Protein AF-A0A3N9TN18-F1 (afdb_monomer_lite)

Secondary structure (DSSP, 8-state):
-----HHHHHT-HHHHHHHHHHHHHHHHHHHHHTT----HHHHHHHHHHHHHHHHHHHHHTSSSS-TT-TT-SPPTTGGG-SSPPP---

Structure (mmCIF, N/CA/C/O backbone):
data_AF-A0A3N9TN18-F1
#
_entry.id   AF-A0A3N9TN18-F1
#
loop_
_atom_site.group_PDB
_atom_site.id
_atom_site.type_symbol
_atom_site.label_atom_id
_atom_site.label_alt_id
_atom_site.label_comp_id
_atom_site.label_asym_id
_atom_site.label_entity_id
_atom_site.label_seq_id
_atom_site.pdbx_PDB_ins_code
_atom_site.Cartn_x
_atom_site.Cartn_y
_atom_site.Cartn_z
_atom_site.occupancy
_atom_site.B_iso_or_equiv
_atom_site.auth_seq_id
_atom_site.auth_comp_id
_atom_site.auth_asym_id
_atom_site.auth_atom_id
_atom_site.pdbx_PDB_model_num
ATOM 1 N N . MET A 1 1 ? -12.816 -34.861 -1.330 1.00 49.22 1 MET A N 1
ATOM 2 C CA . MET A 1 1 ? -12.269 -33.509 -1.592 1.00 49.22 1 MET A CA 1
ATOM 3 C C . MET A 1 1 ? -13.133 -32.478 -0.875 1.00 49.22 1 MET A C 1
ATOM 5 O O . MET A 1 1 ? -14.341 -32.494 -1.075 1.00 49.22 1 MET A O 1
ATOM 9 N N . LYS A 1 2 ? -12.565 -31.636 0.002 1.00 57.44 2 LYS A N 1
ATOM 10 C CA . LYS A 1 2 ? -13.334 -30.577 0.684 1.00 57.44 2 LYS A CA 1
ATOM 11 C C . LYS A 1 2 ? -13.712 -29.492 -0.331 1.00 57.44 2 LYS A C 1
ATOM 13 O O . LYS A 1 2 ? -12.840 -28.941 -0.997 1.00 57.44 2 LYS A O 1
ATOM 18 N N . LYS A 1 3 ? -15.008 -29.197 -0.452 1.00 76.00 3 LYS A N 1
ATOM 19 C CA . LYS A 1 3 ? -15.535 -28.146 -1.332 1.00 76.00 3 LYS A CA 1
ATOM 20 C C . LYS A 1 3 ? -15.159 -26.783 -0.743 1.00 76.00 3 LYS A C 1
ATOM 22 O O . LYS A 1 3 ? -15.595 -26.446 0.354 1.00 76.00 3 LYS A O 1
ATOM 27 N N . ILE A 1 4 ? -14.321 -26.019 -1.442 1.00 81.44 4 ILE A N 1
ATOM 28 C CA . ILE A 1 4 ? -13.951 -24.662 -1.021 1.00 81.44 4 ILE A CA 1
ATOM 29 C C . ILE A 1 4 ? -15.153 -23.744 -1.242 1.00 81.44 4 ILE A C 1
ATOM 31 O O . ILE A 1 4 ? -15.696 -23.669 -2.345 1.00 81.44 4 ILE A O 1
ATOM 35 N N . ASN A 1 5 ? -15.566 -23.033 -0.194 1.00 85.38 5 ASN A N 1
ATOM 36 C CA . ASN A 1 5 ? -16.643 -22.058 -0.283 1.00 85.38 5 ASN A CA 1
ATOM 37 C C . ASN A 1 5 ? -16.099 -20.713 -0.788 1.00 85.38 5 ASN A C 1
ATOM 39 O O . ASN A 1 5 ? -15.733 -19.829 -0.013 1.00 85.38 5 ASN A O 1
ATOM 43 N N . TRP A 1 6 ? -16.025 -20.586 -2.111 1.00 86.38 6 TRP A N 1
ATOM 44 C CA . TRP A 1 6 ? -15.526 -19.390 -2.791 1.00 86.38 6 TRP A CA 1
ATOM 45 C C . TRP A 1 6 ? -16.330 -18.130 -2.478 1.00 86.38 6 TRP A C 1
ATOM 47 O O . TRP A 1 6 ? -15.741 -17.058 -2.381 1.00 86.38 6 TRP A O 1
ATOM 57 N N . LYS A 1 7 ? -17.642 -18.264 -2.231 1.00 79.56 7 LYS A N 1
ATOM 58 C CA . LYS A 1 7 ? -18.487 -17.142 -1.813 1.00 79.56 7 LYS A CA 1
ATOM 59 C C . LYS A 1 7 ? -17.928 -16.543 -0.523 1.00 79.56 7 LYS A C 1
ATOM 61 O O . LYS A 1 7 ? -17.517 -15.395 -0.516 1.00 79.56 7 LYS A O 1
ATOM 66 N N . VAL A 1 8 ? -17.784 -17.339 0.534 1.00 85.81 8 VAL A N 1
ATOM 67 C CA . VAL A 1 8 ? -17.291 -16.842 1.834 1.00 85.81 8 VAL A CA 1
ATOM 68 C C . VAL A 1 8 ? -15.882 -16.245 1.742 1.00 85.81 8 VAL A C 1
ATOM 70 O O . VAL A 1 8 ? -15.598 -15.263 2.419 1.00 85.81 8 VAL A O 1
ATOM 73 N N . ARG A 1 9 ? -15.004 -16.787 0.888 1.00 83.19 9 ARG A N 1
ATOM 74 C CA . ARG A 1 9 ? -13.646 -16.242 0.728 1.00 83.19 9 ARG A CA 1
ATOM 75 C C . ARG A 1 9 ? -13.622 -14.864 0.083 1.00 83.19 9 ARG A C 1
ATOM 77 O O . ARG A 1 9 ? -12.927 -13.999 0.587 1.00 83.19 9 ARG A O 1
ATOM 84 N N . ILE A 1 10 ? -14.399 -14.649 -0.972 1.00 86.31 10 ILE A N 1
ATOM 85 C CA . ILE A 1 10 ? -14.456 -13.352 -1.662 1.00 86.31 10 ILE A CA 1
ATOM 86 C C . ILE A 1 10 ? -15.047 -12.262 -0.755 1.00 86.31 10 ILE A C 1
ATOM 88 O O . ILE A 1 10 ? -14.657 -11.105 -0.853 1.00 86.31 10 ILE A O 1
ATOM 92 N N . TRP A 1 11 ? -15.947 -12.621 0.161 1.00 84.44 11 TRP A N 1
ATOM 93 C CA . TRP A 1 11 ? -16.511 -11.680 1.135 1.00 84.44 11 TRP A CA 1
ATOM 94 C C . TRP A 1 11 ? -15.617 -11.451 2.369 1.00 84.44 11 TRP A C 1
ATOM 96 O O . TRP A 1 11 ? -15.940 -10.606 3.198 1.00 84.44 11 TRP A O 1
ATOM 106 N N . ASN A 1 12 ? -14.499 -12.172 2.512 1.00 86.50 12 ASN A N 1
ATOM 107 C CA . ASN A 1 12 ? -13.588 -12.019 3.645 1.00 86.50 12 ASN A CA 1
ATOM 108 C C . ASN A 1 12 ? -12.504 -10.957 3.346 1.00 86.50 12 ASN A C 1
ATOM 110 O O . ASN A 1 12 ? -11.731 -11.139 2.404 1.00 86.50 12 ASN A O 1
ATOM 114 N N . PRO A 1 13 ? -12.358 -9.897 4.163 1.00 80.69 13 PRO A N 1
ATOM 115 C CA . PRO A 1 13 ? -11.301 -8.894 3.992 1.00 80.69 13 PRO A CA 1
ATOM 116 C C . PRO A 1 13 ? -9.878 -9.476 3.975 1.00 80.69 13 PRO A C 1
ATOM 118 O O . PRO A 1 13 ? -9.042 -9.056 3.177 1.00 80.69 13 PRO A O 1
ATOM 121 N N . GLN A 1 14 ? -9.609 -10.503 4.788 1.00 86.88 14 GLN A N 1
ATOM 122 C CA . GLN A 1 14 ? -8.301 -11.160 4.867 1.00 86.88 14 GLN A CA 1
ATOM 123 C C . GLN A 1 14 ? -7.910 -11.849 3.554 1.00 86.88 14 GLN A C 1
ATOM 125 O O . GLN A 1 14 ? -6.729 -11.927 3.214 1.00 86.88 14 GLN A O 1
ATOM 130 N N . PHE A 1 15 ? -8.895 -12.329 2.788 1.00 90.81 15 PHE A N 1
ATOM 131 C CA . PHE A 1 15 ? -8.644 -12.891 1.464 1.00 90.81 15 PHE A CA 1
ATOM 132 C C . PHE A 1 15 ? -8.067 -11.828 0.529 1.00 90.81 15 PHE A C 1
ATOM 134 O O . PHE A 1 15 ? -7.101 -12.104 -0.176 1.00 90.81 15 PHE A O 1
ATOM 141 N N . TRP A 1 16 ? -8.595 -10.606 0.562 1.00 91.94 16 TRP A N 1
ATOM 142 C CA . TRP A 1 16 ? -8.114 -9.509 -0.275 1.00 91.94 16 TRP A CA 1
ATOM 143 C C . TRP A 1 16 ? -6.754 -8.975 0.164 1.00 91.94 16 TRP A C 1
ATOM 145 O O . TRP A 1 16 ? -5.922 -8.714 -0.700 1.00 91.94 16 TRP A O 1
ATOM 155 N N . ILE A 1 17 ? -6.479 -8.914 1.471 1.00 88.12 17 ILE A N 1
ATOM 1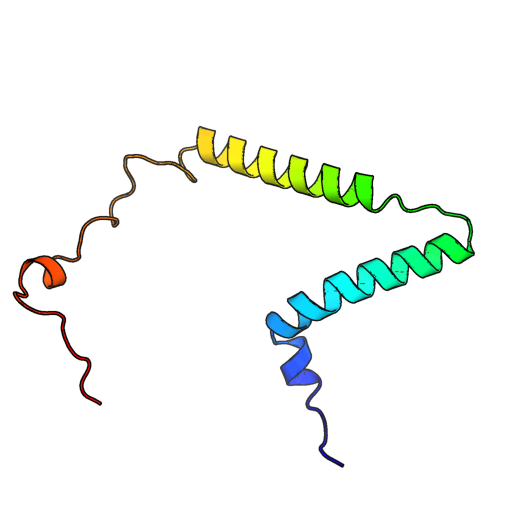56 C CA . ILE A 1 17 ? -5.152 -8.542 1.996 1.00 88.12 17 ILE A CA 1
ATOM 157 C C . ILE A 1 17 ? -4.060 -9.462 1.434 1.00 88.12 17 ILE A C 1
ATOM 159 O O . ILE A 1 17 ? -2.989 -8.990 1.070 1.00 88.12 17 ILE A O 1
ATOM 163 N N . ALA A 1 18 ? -4.333 -10.764 1.312 1.00 87.25 18 ALA A N 1
ATOM 164 C CA . ALA A 1 18 ? -3.385 -11.714 0.731 1.00 87.25 18 ALA A CA 1
ATOM 165 C C . ALA A 1 18 ? -3.413 -11.743 -0.810 1.00 87.25 18 ALA A C 1
ATOM 167 O O . ALA A 1 18 ? -2.379 -11.935 -1.448 1.00 87.25 18 ALA A O 1
ATOM 168 N N . THR A 1 19 ? -4.585 -11.568 -1.425 1.00 89.75 19 THR A N 1
ATOM 169 C CA . THR A 1 19 ? -4.767 -11.748 -2.876 1.00 89.75 19 THR A CA 1
ATOM 170 C C . THR A 1 19 ? -4.317 -10.526 -3.676 1.00 89.75 19 THR A C 1
ATOM 172 O O . THR A 1 19 ? -3.718 -10.687 -4.735 1.00 89.75 19 THR A O 1
ATOM 175 N N . ILE A 1 20 ? -4.554 -9.305 -3.183 1.00 90.25 20 ILE A N 1
ATOM 176 C CA . ILE A 1 20 ? -4.207 -8.067 -3.901 1.00 90.25 20 ILE A CA 1
ATOM 177 C C . ILE A 1 20 ? -2.694 -7.946 -4.152 1.00 90.25 20 ILE A C 1
ATOM 179 O O . ILE A 1 20 ? -2.324 -7.744 -5.309 1.00 90.25 20 ILE A O 1
ATOM 183 N N . PRO A 1 21 ? -1.800 -8.127 -3.156 1.00 88.31 21 PRO A N 1
ATOM 184 C CA . PRO A 1 21 ? -0.358 -8.067 -3.395 1.00 88.31 21 PRO A CA 1
ATOM 185 C C . PRO A 1 21 ? 0.098 -9.100 -4.427 1.00 88.31 21 PRO A C 1
ATOM 187 O O . PRO A 1 21 ? 0.886 -8.790 -5.317 1.00 88.31 21 PRO A O 1
ATOM 190 N N . LEU A 1 22 ? -0.452 -10.314 -4.349 1.00 91.56 22 LEU A N 1
ATOM 191 C CA . LEU A 1 22 ? -0.121 -11.396 -5.269 1.00 91.56 22 LEU A CA 1
ATOM 192 C C . LEU A 1 22 ? -0.535 -11.062 -6.711 1.00 91.56 22 LEU A C 1
ATOM 194 O O . LEU A 1 22 ? 0.226 -11.302 -7.645 1.00 91.56 22 LEU A O 1
ATOM 198 N N . LEU A 1 23 ? -1.722 -10.475 -6.891 1.00 91.75 23 LEU A N 1
ATOM 199 C CA . LEU A 1 23 ? -2.208 -10.028 -8.197 1.00 91.75 23 LEU A CA 1
ATOM 200 C C . LEU A 1 23 ? -1.360 -8.887 -8.769 1.00 91.75 23 LEU A C 1
ATOM 202 O O . LEU A 1 23 ? -1.087 -8.885 -9.966 1.00 91.75 23 LEU A O 1
ATOM 206 N N . ILE A 1 24 ? -0.911 -7.944 -7.936 1.00 87.88 24 ILE A N 1
ATOM 207 C CA . ILE A 1 24 ? -0.025 -6.852 -8.366 1.00 87.88 24 ILE A CA 1
ATOM 208 C C . ILE A 1 24 ? 1.304 -7.414 -8.884 1.00 87.88 24 ILE A C 1
ATOM 210 O O . ILE A 1 24 ? 1.735 -7.041 -9.973 1.00 87.88 24 ILE A O 1
ATOM 214 N N . VAL A 1 25 ? 1.924 -8.345 -8.153 1.00 89.19 25 VAL A N 1
ATOM 215 C CA . VAL A 1 25 ? 3.179 -8.992 -8.577 1.00 89.19 25 VAL A CA 1
ATOM 216 C C . VAL A 1 25 ? 2.981 -9.789 -9.868 1.00 89.19 25 VAL A C 1
ATOM 218 O O . VAL A 1 25 ? 3.804 -9.710 -10.779 1.00 89.19 25 VAL A O 1
ATOM 221 N N . LEU A 1 26 ? 1.861 -10.507 -9.992 1.00 91.94 26 LEU A N 1
ATOM 222 C CA . LEU A 1 26 ? 1.523 -11.228 -11.218 1.00 91.94 26 LEU A CA 1
ATOM 223 C C . LEU A 1 26 ? 1.420 -10.276 -12.418 1.00 91.94 26 LEU A C 1
ATOM 225 O O . LEU A 1 26 ? 1.988 -10.550 -13.473 1.00 91.94 26 LEU A O 1
ATOM 229 N N . LEU A 1 27 ? 0.737 -9.140 -12.253 1.00 90.12 27 LEU A N 1
ATOM 230 C CA . LEU A 1 27 ? 0.616 -8.124 -13.298 1.00 90.12 27 LEU A CA 1
ATOM 231 C C . LEU A 1 27 ? 1.973 -7.521 -13.668 1.00 90.12 27 LEU A C 1
ATOM 233 O O . LEU A 1 27 ? 2.261 -7.387 -14.853 1.00 90.12 27 LEU A O 1
ATOM 237 N N . GLN A 1 28 ? 2.828 -7.213 -12.689 1.00 87.00 28 GLN A N 1
ATOM 238 C CA . GLN A 1 28 ? 4.197 -6.752 -12.946 1.00 87.00 28 GLN A CA 1
ATOM 239 C C . GLN A 1 28 ? 4.976 -7.759 -13.801 1.00 87.00 28 GLN A C 1
ATOM 241 O O . GLN A 1 28 ? 5.644 -7.374 -14.759 1.00 87.00 28 GLN A O 1
ATOM 246 N N . GLN A 1 29 ? 4.854 -9.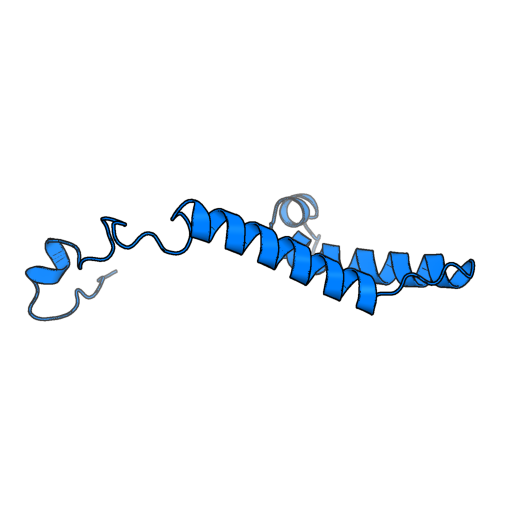053 -13.497 1.00 90.25 29 GLN A N 1
ATOM 247 C CA . GLN A 1 29 ? 5.538 -10.103 -14.245 1.00 90.25 29 GLN A CA 1
ATOM 248 C C . GLN A 1 29 ? 4.998 -10.251 -15.673 1.00 90.25 29 GLN A C 1
ATOM 250 O O . GLN A 1 29 ? 5.789 -10.410 -16.603 1.00 90.25 29 GLN A O 1
ATOM 255 N N . VAL A 1 30 ? 3.680 -10.130 -15.861 1.00 92.12 30 VAL A N 1
ATOM 256 C CA . VAL A 1 30 ? 3.056 -10.103 -17.192 1.00 92.12 30 VAL A CA 1
ATOM 257 C C . VAL A 1 30 ? 3.532 -8.888 -17.988 1.00 92.12 30 VAL A C 1
ATOM 259 O O . VAL A 1 30 ? 3.934 -9.044 -19.134 1.00 92.12 30 VAL A O 1
ATOM 262 N N . PHE A 1 31 ? 3.557 -7.690 -17.397 1.00 88.56 31 PHE A N 1
ATOM 263 C CA . PHE A 1 31 ? 4.063 -6.485 -18.064 1.00 88.56 31 PHE A CA 1
ATOM 264 C C . PHE A 1 31 ? 5.534 -6.609 -18.467 1.00 88.56 31 PHE A C 1
ATOM 266 O O . PHE A 1 31 ? 5.907 -6.197 -19.568 1.00 88.56 31 PHE A O 1
ATOM 273 N N . ASN A 1 32 ? 6.344 -7.264 -17.635 1.00 87.50 32 ASN A N 1
ATOM 274 C CA . ASN A 1 32 ? 7.741 -7.530 -17.946 1.00 87.50 32 ASN A CA 1
ATOM 275 C C . ASN A 1 32 ? 7.910 -8.422 -19.193 1.00 87.50 32 ASN A C 1
ATOM 277 O O . ASN A 1 32 ? 8.854 -8.227 -19.954 1.00 87.50 32 ASN A O 1
ATOM 281 N N . TRP A 1 33 ? 6.981 -9.351 -19.471 1.00 91.50 33 TRP A N 1
ATOM 282 C CA . TRP A 1 33 ? 7.001 -10.142 -20.715 1.00 91.50 33 TRP A CA 1
ATOM 283 C C . TRP A 1 33 ? 6.846 -9.285 -21.975 1.00 91.50 33 TRP A C 1
ATOM 285 O O . TRP A 1 33 ? 7.358 -9.652 -23.029 1.00 91.50 33 TRP A O 1
ATOM 295 N N . PHE A 1 34 ? 6.177 -8.137 -21.867 1.00 91.50 34 PHE A N 1
ATOM 296 C CA . PHE A 1 34 ? 5.995 -7.180 -22.961 1.00 91.50 34 PHE A CA 1
ATOM 297 C C . PHE A 1 34 ? 7.054 -6.066 -22.965 1.00 91.50 34 PHE A C 1
ATOM 299 O O . PHE A 1 34 ? 6.914 -5.092 -23.700 1.00 91.50 34 PHE A O 1
ATOM 306 N N . GLY A 1 35 ? 8.103 -6.180 -22.140 1.00 84.19 35 GLY A N 1
ATOM 307 C CA . GLY A 1 35 ? 9.156 -5.167 -22.025 1.00 84.19 35 GLY A CA 1
ATOM 308 C C . GLY A 1 35 ? 8.714 -3.884 -21.316 1.00 84.19 35 GLY A C 1
ATOM 309 O O . GLY A 1 35 ? 9.444 -2.894 -21.324 1.00 84.19 35 GLY A O 1
ATOM 310 N N . VAL A 1 36 ? 7.534 -3.884 -20.687 1.00 83.81 36 VAL A N 1
ATOM 311 C CA . VAL A 1 36 ? 7.075 -2.780 -19.845 1.00 83.81 36 VAL A CA 1
ATOM 312 C C . VAL A 1 36 ? 7.649 -2.998 -18.451 1.00 83.81 36 VAL A C 1
ATOM 314 O O . VAL A 1 36 ? 7.135 -3.790 -17.660 1.00 83.81 36 VAL A O 1
ATOM 317 N N . LEU A 1 37 ? 8.739 -2.294 -18.153 1.00 78.12 37 LEU A N 1
ATOM 318 C CA . LEU A 1 37 ? 9.313 -2.272 -16.814 1.00 78.12 37 LEU A CA 1
ATOM 319 C C . LEU A 1 37 ? 8.379 -1.486 -15.900 1.00 78.12 37 LEU A C 1
ATOM 321 O O . LEU A 1 37 ? 8.273 -0.267 -16.002 1.00 78.12 37 LEU A O 1
ATOM 325 N N . VAL A 1 38 ? 7.699 -2.200 -15.008 1.00 77.44 38 VAL A N 1
ATOM 326 C CA . VAL A 1 38 ? 6.938 -1.599 -13.917 1.00 77.44 38 VAL A CA 1
ATOM 327 C C . VAL A 1 38 ? 7.891 -1.445 -12.729 1.00 77.44 38 VAL A C 1
ATOM 329 O O . VAL A 1 38 ? 8.239 -2.451 -12.108 1.00 77.44 38 VAL A O 1
ATOM 332 N N . PRO A 1 39 ? 8.360 -0.224 -12.408 1.00 80.00 39 PRO A N 1
ATOM 333 C CA . PRO A 1 39 ? 9.329 -0.025 -11.340 1.00 80.00 39 PRO A CA 1
ATOM 334 C C . PRO A 1 39 ? 8.648 -0.187 -9.978 1.00 80.00 39 PRO A C 1
ATOM 336 O O . PRO A 1 39 ? 8.067 0.756 -9.440 1.00 80.00 39 PRO A O 1
ATOM 339 N N . ALA A 1 40 ? 8.725 -1.394 -9.415 1.00 77.38 40 ALA A N 1
ATOM 340 C CA . ALA A 1 40 ? 8.155 -1.711 -8.107 1.00 77.38 40 ALA A CA 1
ATOM 341 C C . ALA A 1 40 ? 8.675 -0.767 -7.010 1.00 77.38 40 ALA A C 1
ATOM 343 O O . ALA A 1 40 ? 7.898 -0.320 -6.170 1.00 77.38 40 ALA A O 1
ATOM 344 N N . ASP A 1 41 ? 9.953 -0.388 -7.073 1.00 83.00 41 ASP A N 1
ATOM 345 C CA . ASP A 1 41 ? 10.571 0.541 -6.123 1.00 83.00 41 ASP A CA 1
ATOM 346 C C . ASP A 1 41 ? 9.942 1.935 -6.184 1.00 83.00 41 ASP A C 1
ATOM 348 O O . ASP A 1 41 ? 9.671 2.541 -5.149 1.00 83.00 41 ASP A O 1
ATOM 352 N N . VAL A 1 42 ? 9.641 2.424 -7.391 1.00 85.75 42 VAL A N 1
ATOM 353 C CA . VAL A 1 42 ? 8.971 3.717 -7.585 1.00 85.75 42 VAL A CA 1
ATOM 354 C C . VAL A 1 42 ? 7.530 3.637 -7.095 1.00 85.75 42 VAL A C 1
ATOM 356 O O . VAL A 1 42 ? 7.089 4.533 -6.388 1.00 85.75 42 VAL A O 1
ATOM 359 N N . ILE A 1 43 ? 6.807 2.554 -7.394 1.00 83.62 43 ILE A N 1
ATOM 360 C CA . ILE A 1 43 ? 5.428 2.371 -6.913 1.00 83.62 43 ILE A CA 1
ATOM 361 C C . ILE A 1 43 ? 5.383 2.332 -5.384 1.00 83.62 43 ILE A C 1
ATOM 363 O O . ILE A 1 43 ? 4.561 3.016 -4.780 1.00 83.62 43 ILE A O 1
ATOM 367 N N . ASN A 1 44 ? 6.278 1.573 -4.752 1.00 83.25 44 ASN A N 1
ATOM 368 C CA . ASN A 1 44 ? 6.361 1.489 -3.296 1.00 83.25 44 ASN A CA 1
ATOM 369 C C . ASN A 1 44 ? 6.729 2.845 -2.679 1.00 83.25 44 ASN A C 1
ATOM 371 O O . ASN A 1 44 ? 6.106 3.266 -1.704 1.00 83.25 44 ASN A O 1
ATOM 375 N N . ALA A 1 45 ? 7.702 3.551 -3.261 1.00 87.31 45 ALA A N 1
ATOM 376 C CA . ALA A 1 45 ? 8.113 4.870 -2.794 1.00 87.31 45 ALA A CA 1
ATOM 377 C C . ALA A 1 45 ? 6.986 5.906 -2.926 1.00 87.31 45 ALA A C 1
ATOM 379 O O . ALA A 1 45 ? 6.726 6.649 -1.982 1.00 87.31 45 ALA A O 1
ATOM 380 N N . GLU A 1 46 ? 6.286 5.945 -4.060 1.00 88.94 46 GLU A N 1
ATOM 381 C CA . GLU A 1 46 ? 5.166 6.864 -4.284 1.00 88.94 46 GLU A CA 1
ATOM 382 C C . GLU A 1 46 ? 3.954 6.516 -3.411 1.00 88.94 46 GLU A C 1
ATOM 384 O O . GLU A 1 46 ? 3.321 7.416 -2.861 1.00 88.94 46 GLU A O 1
ATOM 389 N N . ALA A 1 47 ? 3.672 5.230 -3.179 1.00 85.88 47 ALA A N 1
ATOM 390 C CA . ALA A 1 47 ? 2.636 4.808 -2.238 1.00 85.88 47 ALA A CA 1
ATOM 391 C C . ALA A 1 47 ? 2.950 5.272 -0.806 1.00 85.88 47 ALA A C 1
ATOM 393 O O . ALA A 1 47 ? 2.084 5.835 -0.137 1.00 85.88 47 ALA A O 1
ATOM 394 N N . LEU A 1 48 ? 4.197 5.105 -0.349 1.00 86.62 48 LEU A N 1
ATOM 395 C CA . LEU A 1 48 ? 4.642 5.608 0.953 1.00 86.62 48 LEU 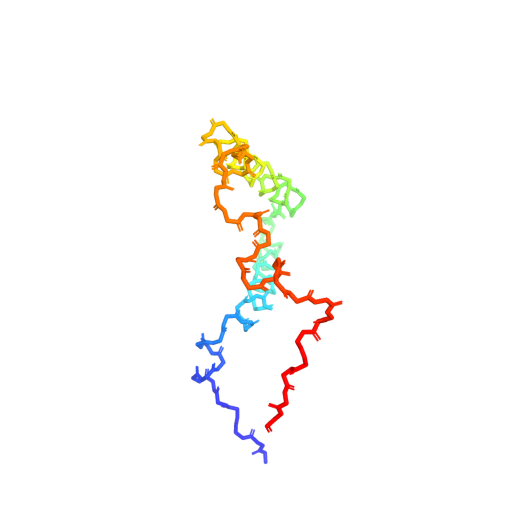A CA 1
ATOM 396 C C . LEU A 1 48 ? 4.538 7.135 1.045 1.00 86.62 48 LEU A C 1
ATOM 398 O O . LEU A 1 48 ? 4.057 7.644 2.056 1.00 86.62 48 LEU A O 1
ATOM 402 N N . LYS A 1 49 ? 4.939 7.871 0.002 1.00 90.38 49 LYS A N 1
ATOM 403 C CA . LYS A 1 49 ? 4.811 9.338 -0.050 1.00 90.38 49 LYS A CA 1
ATOM 404 C C . LYS A 1 49 ? 3.357 9.791 -0.005 1.00 90.38 49 LYS A C 1
ATOM 406 O O . LYS A 1 49 ? 3.037 10.735 0.716 1.00 90.38 49 LYS A O 1
ATOM 411 N N . PHE A 1 50 ? 2.480 9.125 -0.751 1.00 90.75 50 PHE A N 1
ATOM 412 C CA . PHE A 1 50 ? 1.052 9.418 -0.764 1.00 90.75 50 PHE A CA 1
ATOM 413 C C . PHE A 1 50 ? 0.443 9.200 0.620 1.00 90.75 50 PHE A C 1
ATOM 415 O O . PHE A 1 50 ? -0.177 10.109 1.167 1.00 90.75 50 PHE A O 1
ATOM 422 N N . ILE A 1 51 ? 0.697 8.032 1.221 1.00 86.88 51 ILE A N 1
ATOM 423 C CA . ILE A 1 51 ? 0.268 7.714 2.584 1.00 86.88 51 ILE A CA 1
ATOM 424 C C . ILE A 1 51 ? 0.789 8.782 3.550 1.00 86.88 51 ILE A C 1
ATOM 426 O O . ILE A 1 51 ? 0.002 9.379 4.276 1.00 86.88 51 ILE A O 1
ATOM 430 N N . ASN A 1 52 ? 2.086 9.091 3.517 1.00 88.31 52 ASN A N 1
ATOM 431 C CA . ASN A 1 52 ? 2.684 10.105 4.382 1.00 88.31 52 ASN A CA 1
ATOM 432 C C . ASN A 1 52 ? 2.010 11.476 4.216 1.00 88.31 52 ASN A C 1
ATOM 434 O O . ASN A 1 52 ? 1.663 12.102 5.209 1.00 88.31 52 ASN A O 1
AT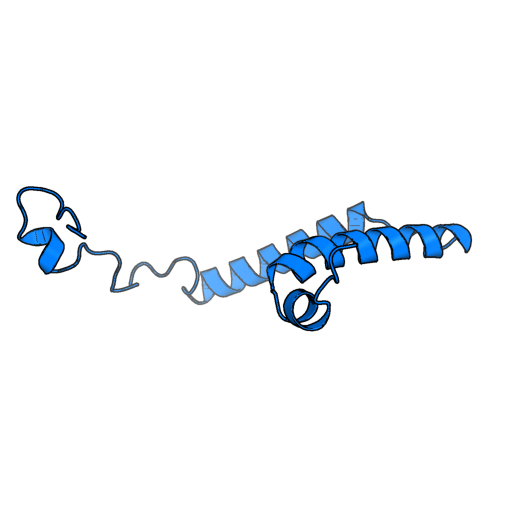OM 438 N N . THR A 1 53 ? 1.741 11.900 2.983 1.00 92.44 53 THR A N 1
ATOM 439 C CA . THR A 1 53 ? 1.069 13.174 2.692 1.00 92.44 53 THR A CA 1
ATOM 440 C C . THR A 1 53 ? -0.352 13.199 3.254 1.00 92.44 53 THR A C 1
ATOM 442 O O . THR A 1 53 ? -0.753 14.189 3.862 1.00 92.44 53 THR A O 1
ATOM 445 N N . VAL A 1 54 ? -1.102 12.100 3.127 1.00 89.12 54 VAL A N 1
ATOM 446 C CA . VAL A 1 54 ? -2.424 11.953 3.757 1.00 89.12 54 VAL A CA 1
ATOM 447 C C . VAL A 1 54 ? -2.314 12.047 5.281 1.00 89.12 54 VAL A C 1
ATOM 449 O O . VAL A 1 54 ? -3.082 12.777 5.901 1.00 89.12 54 VAL A O 1
ATOM 452 N N . PHE A 1 55 ? -1.329 11.383 5.891 1.00 80.44 55 PHE A N 1
ATOM 453 C CA . PHE A 1 55 ? -1.082 11.473 7.333 1.00 80.44 55 PHE A CA 1
ATOM 454 C C . PHE A 1 55 ? -0.660 12.880 7.778 1.00 80.44 55 PHE A C 1
ATOM 456 O O . PHE A 1 55 ? -1.084 13.318 8.843 1.00 80.44 55 PHE A O 1
ATOM 463 N N . VAL A 1 56 ? 0.113 13.615 6.974 1.00 85.44 56 VAL A N 1
ATOM 464 C CA . VAL A 1 56 ? 0.457 15.023 7.232 1.00 85.44 56 VAL A CA 1
ATOM 465 C C . VAL A 1 56 ? -0.793 15.899 7.171 1.00 85.44 56 VAL A C 1
ATOM 467 O O . VAL A 1 56 ? -0.998 16.708 8.069 1.00 85.44 56 VAL A O 1
ATOM 470 N N . ILE A 1 57 ? -1.665 15.708 6.176 1.00 83.31 57 ILE A N 1
ATOM 471 C CA . ILE A 1 57 ? -2.957 16.408 6.093 1.00 83.31 57 ILE A CA 1
ATOM 472 C C . ILE A 1 57 ? -3.815 16.089 7.320 1.00 83.31 57 ILE A C 1
ATOM 474 O O . ILE A 1 57 ? -4.365 16.996 7.934 1.00 83.31 57 ILE A O 1
ATOM 478 N N . PHE A 1 58 ? -3.901 14.824 7.724 1.00 77.50 58 PHE A N 1
ATOM 479 C CA . PHE A 1 58 ? -4.627 14.442 8.933 1.00 77.50 58 PHE A CA 1
ATOM 480 C C . PHE A 1 58 ? -3.991 14.996 10.209 1.00 77.50 58 PHE A C 1
ATOM 482 O O . PHE A 1 58 ? -4.714 15.344 11.132 1.00 77.50 58 PHE A O 1
ATOM 489 N N . GLY A 1 59 ? -2.666 15.116 10.273 1.00 77.69 59 GLY A N 1
ATOM 490 C CA . GLY A 1 59 ? -1.974 15.794 11.366 1.00 77.69 59 GLY A CA 1
ATOM 491 C C . GLY A 1 59 ? -2.294 17.289 11.410 1.00 77.69 59 GLY A C 1
ATOM 492 O O . GLY A 1 59 ? -2.597 17.813 12.476 1.00 77.69 59 GLY A O 1
ATOM 493 N N . LEU A 1 60 ? -2.311 17.964 10.255 1.00 74.12 60 LEU A N 1
ATOM 494 C CA . LEU A 1 60 ? -2.714 19.372 10.137 1.00 74.12 60 LEU A CA 1
ATOM 495 C C . LEU A 1 60 ? -4.177 19.592 10.532 1.00 74.12 60 LEU A C 1
ATOM 497 O O . LEU A 1 60 ? -4.499 20.591 11.167 1.00 74.12 60 LEU A O 1
ATOM 501 N N . LEU A 1 61 ? -5.056 18.655 10.175 1.00 78.12 61 LEU A N 1
ATOM 502 C CA . LEU A 1 61 ? -6.462 18.651 10.581 1.00 78.12 61 LEU A CA 1
ATOM 503 C C . LEU A 1 61 ? -6.668 18.179 12.032 1.00 78.12 61 LEU A C 1
ATOM 505 O O . LEU A 1 61 ? -7.810 18.050 12.461 1.00 78.12 61 LEU A O 1
ATOM 509 N N . GLY A 1 62 ? -5.602 17.858 12.771 1.00 68.31 62 GLY A N 1
ATOM 510 C CA . GLY A 1 62 ? -5.666 17.290 14.118 1.00 68.31 62 GLY A CA 1
ATOM 511 C C . GLY A 1 62 ? -6.083 15.816 14.166 1.00 68.31 62 GLY A C 1
ATOM 512 O O . GLY A 1 62 ? -5.745 15.133 15.107 1.00 68.31 62 GLY A O 1
ATOM 513 N N . ILE A 1 63 ? -6.710 15.242 13.142 1.00 67.56 63 ILE A N 1
ATOM 514 C CA . ILE A 1 63 ? -7.246 13.863 13.131 1.00 67.56 63 ILE A CA 1
ATOM 515 C C . ILE A 1 63 ? -6.247 12.779 13.608 1.00 67.56 63 ILE A C 1
ATOM 517 O O . ILE A 1 63 ? -6.656 11.816 14.253 1.00 67.56 63 ILE A O 1
ATOM 521 N N . VAL A 1 64 ? -4.947 12.897 13.297 1.00 59.81 64 VAL A N 1
ATOM 522 C CA . VAL A 1 64 ? -3.919 11.910 13.720 1.00 59.81 64 VAL A CA 1
ATOM 523 C C . VAL A 1 64 ? -3.251 12.270 15.051 1.00 59.81 64 VAL A C 1
ATOM 525 O O . VAL A 1 64 ? -2.876 11.371 15.806 1.00 59.81 64 VAL A O 1
ATOM 528 N N . VAL A 1 65 ? -3.111 13.561 15.357 1.00 54.06 65 VAL A N 1
ATOM 529 C CA . VAL A 1 65 ? -2.587 14.057 16.637 1.00 54.06 65 VAL A CA 1
ATOM 530 C C . VAL A 1 65 ? -3.472 15.212 17.089 1.00 54.06 65 VAL A C 1
ATOM 532 O O . VAL A 1 65 ? -3.113 16.378 16.949 1.00 54.06 65 VAL A O 1
ATOM 535 N N . ASP A 1 66 ? -4.651 14.875 17.603 1.00 44.03 66 ASP A N 1
ATOM 536 C CA . ASP A 1 66 ? -5.540 15.833 18.243 1.00 44.03 66 ASP A CA 1
ATOM 537 C C . ASP A 1 66 ? -5.257 15.741 19.748 1.00 44.03 66 ASP A C 1
ATOM 539 O O . ASP A 1 66 ? -5.667 14.757 20.380 1.00 44.03 66 ASP A O 1
ATOM 543 N N . PRO A 1 67 ? -4.542 16.714 20.352 1.00 46.53 67 PRO A N 1
ATOM 544 C CA . PRO A 1 67 ? -4.315 16.745 21.795 1.00 46.53 67 PRO A CA 1
ATOM 545 C C . PRO A 1 67 ? -5.617 16.922 22.598 1.00 46.53 67 PRO A C 1
ATOM 547 O O . PRO A 1 67 ? -5.573 16.864 23.824 1.00 46.53 67 PRO A O 1
ATOM 550 N N . THR A 1 68 ? -6.763 17.104 21.929 1.00 48.50 68 THR A N 1
ATOM 551 C CA . THR A 1 68 ? -8.106 17.185 22.514 1.00 48.50 68 THR A CA 1
ATOM 552 C C . THR A 1 68 ? -9.013 15.999 22.172 1.00 48.50 68 THR A C 1
ATOM 554 O O . THR A 1 68 ? -10.229 16.098 22.317 1.00 48.50 68 THR A O 1
ATOM 557 N N . THR A 1 69 ? -8.450 14.836 21.808 1.00 45.12 69 THR A N 1
ATOM 558 C CA . THR A 1 69 ? -9.268 13.614 21.687 1.00 45.12 69 THR A CA 1
ATOM 559 C C . THR A 1 69 ? -9.775 13.171 23.071 1.00 45.12 69 THR A C 1
ATOM 561 O O . THR A 1 69 ? -9.069 12.487 23.819 1.00 45.12 69 THR A O 1
ATOM 564 N N . GLU A 1 70 ? -11.009 13.537 23.418 1.00 47.06 70 GLU A N 1
ATOM 565 C CA . GLU A 1 70 ? -11.754 12.934 24.527 1.00 47.06 70 GLU A CA 1
ATOM 566 C C . GLU A 1 70 ? -11.927 11.423 24.284 1.00 47.06 70 GLU A C 1
ATOM 568 O O . GLU A 1 70 ? -12.243 10.986 23.178 1.00 47.06 70 GLU A O 1
ATOM 573 N N . GLY A 1 71 ? -11.696 10.609 25.322 1.00 50.59 71 GLY A N 1
ATOM 574 C CA . GLY A 1 71 ? -11.808 9.141 25.255 1.00 50.59 71 GLY A CA 1
ATOM 575 C C . GLY A 1 71 ? -10.492 8.361 25.374 1.00 50.59 71 GLY A C 1
ATOM 576 O O . GLY A 1 71 ? -10.504 7.135 25.305 1.00 50.59 71 GLY A O 1
ATOM 577 N N . ARG A 1 72 ? -9.358 9.041 25.600 1.00 46.28 72 ARG A N 1
ATOM 578 C CA . ARG A 1 72 ? -8.086 8.432 26.054 1.00 46.28 72 ARG A CA 1
ATOM 579 C C . ARG A 1 72 ? -7.825 8.628 27.558 1.00 46.28 72 ARG A C 1
ATOM 581 O O . ARG A 1 72 ? -6.680 8.651 27.996 1.00 46.28 72 ARG A O 1
ATOM 588 N N . GLY A 1 73 ? -8.885 8.789 28.344 1.00 56.38 73 GLY A N 1
ATOM 589 C CA . GLY A 1 73 ? -8.852 8.576 29.790 1.00 56.38 73 GLY A CA 1
ATOM 590 C C . GLY A 1 73 ? -9.390 7.184 30.100 1.00 56.38 73 GLY A C 1
ATOM 591 O O . GLY A 1 73 ? -10.221 6.674 29.347 1.00 56.38 73 GLY A O 1
ATOM 592 N N . ASP A 1 74 ? -8.915 6.574 31.185 1.00 49.03 74 ASP A N 1
ATOM 593 C CA . ASP A 1 74 ? -9.523 5.354 31.714 1.00 49.03 74 ASP A CA 1
ATOM 594 C C . ASP A 1 74 ? -11.036 5.573 31.868 1.00 49.03 74 ASP A C 1
ATOM 596 O O . ASP A 1 74 ? -11.473 6.646 32.289 1.00 49.03 74 ASP A O 1
ATOM 600 N N . SER A 1 75 ? -11.847 4.584 31.485 1.00 59.91 75 SER A N 1
ATOM 601 C CA . SER A 1 75 ? -13.299 4.666 31.696 1.00 59.91 75 SER A CA 1
ATOM 602 C C . SER A 1 75 ? -13.607 4.982 33.169 1.00 59.91 75 SER A C 1
ATOM 604 O O . SER A 1 75 ? -12.849 4.571 34.048 1.00 59.91 75 SER A O 1
ATOM 606 N N . GLU A 1 76 ? -14.733 5.639 33.481 1.00 58.34 76 GLU A N 1
ATOM 607 C CA . GLU A 1 76 ? -15.138 5.858 34.888 1.00 58.34 76 GLU A CA 1
ATOM 608 C C . GLU A 1 76 ? -15.148 4.547 35.698 1.00 58.34 76 GLU A C 1
ATOM 610 O O . GLU A 1 76 ? -14.815 4.528 36.883 1.00 58.34 76 GLU A O 1
ATOM 615 N N . GLN A 1 77 ? -15.451 3.435 35.021 1.00 59.41 77 GLN A N 1
ATOM 616 C CA . GLN A 1 77 ? -15.339 2.080 35.548 1.00 59.41 77 GLN A CA 1
ATOM 617 C C . GLN A 1 77 ? -13.904 1.714 35.950 1.00 59.41 77 GLN A C 1
ATOM 619 O O . GLN A 1 77 ? -13.682 1.226 37.051 1.00 59.41 77 GLN A O 1
ATOM 624 N N . ALA A 1 78 ? -12.911 1.964 35.101 1.00 58.25 78 ALA A N 1
ATOM 625 C CA . ALA A 1 78 ? -11.517 1.629 35.387 1.00 58.25 78 ALA A CA 1
ATOM 626 C C . ALA A 1 78 ? -10.934 2.432 36.564 1.00 58.25 78 ALA A C 1
ATOM 628 O O . ALA A 1 78 ? -10.101 1.911 37.301 1.00 58.25 78 ALA A O 1
ATOM 629 N N . MET A 1 79 ? -11.436 3.646 36.818 1.00 63.91 79 MET A N 1
ATOM 630 C CA . MET A 1 79 ? -11.012 4.457 37.967 1.00 63.91 79 MET A CA 1
ATOM 631 C C . MET A 1 79 ? -11.559 3.977 39.324 1.00 63.91 79 MET A C 1
ATOM 633 O O . MET A 1 79 ? -11.116 4.470 40.359 1.00 63.91 79 MET A O 1
ATOM 637 N N . THR A 1 80 ? -12.528 3.053 39.350 1.00 60.50 80 THR A N 1
ATOM 638 C CA . THR A 1 80 ? -13.166 2.570 40.593 1.00 60.50 80 THR A CA 1
ATOM 639 C C . THR A 1 80 ? -12.734 1.166 41.020 1.00 60.50 80 THR A C 1
ATOM 641 O O . THR A 1 80 ? -13.122 0.715 42.099 1.00 60.50 80 THR A O 1
ATOM 644 N N . TYR A 1 81 ? -11.923 0.464 40.226 1.00 60.19 81 TYR A N 1
ATOM 645 C CA . TYR A 1 81 ? -11.478 -0.891 40.551 1.00 60.19 81 TYR A CA 1
ATOM 646 C C . TYR A 1 81 ? -10.044 -0.905 41.090 1.00 60.19 81 TYR A C 1
ATOM 648 O O . TYR A 1 81 ? -9.114 -0.472 40.422 1.00 60.19 81 TYR 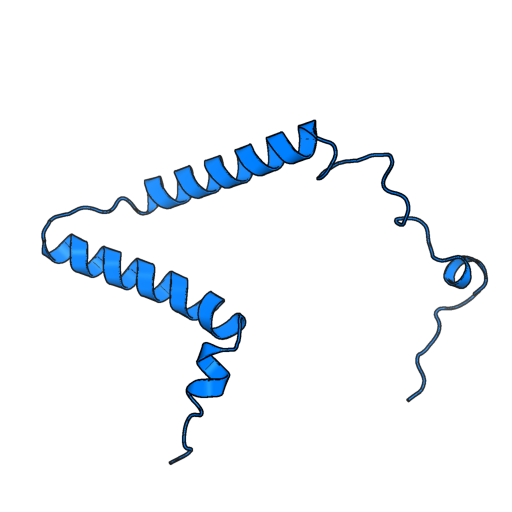A O 1
ATOM 656 N N . GLU A 1 82 ? -9.827 -1.501 42.265 1.00 65.12 82 GLU A N 1
ATOM 657 C CA . GLU A 1 82 ? -8.467 -1.735 42.782 1.00 65.12 82 GLU A CA 1
ATOM 658 C C . GLU A 1 82 ? -7.741 -2.894 42.066 1.00 65.12 82 GLU A C 1
ATOM 660 O O . GLU A 1 82 ? -6.532 -3.070 42.228 1.00 65.12 82 GLU A O 1
ATOM 665 N N . LYS A 1 83 ? -8.458 -3.715 41.279 1.00 56.03 83 LYS A N 1
ATOM 666 C CA . LYS A 1 83 ? -7.910 -4.852 40.516 1.00 56.03 83 LYS A CA 1
ATOM 667 C C . LYS A 1 83 ? -8.648 -5.047 39.184 1.00 56.03 83 LYS A C 1
ATOM 669 O O . LYS A 1 83 ? -9.855 -4.817 39.136 1.00 56.03 83 LYS A O 1
ATOM 674 N N . PRO A 1 84 ? -7.958 -5.513 38.122 1.00 62.78 84 PRO A N 1
ATOM 675 C CA . PRO A 1 84 ? -8.552 -5.690 36.799 1.00 62.78 84 PRO A CA 1
ATOM 676 C C . PRO A 1 84 ? -9.722 -6.673 36.843 1.00 62.78 84 PRO A C 1
ATOM 678 O O . PRO A 1 84 ? -9.606 -7.766 37.410 1.00 62.78 84 PRO A O 1
ATOM 681 N N . ARG A 1 85 ? -10.845 -6.278 36.233 1.00 59.81 85 ARG A N 1
ATOM 682 C CA . ARG A 1 85 ? -12.032 -7.124 36.108 1.00 59.81 85 ARG A CA 1
ATOM 683 C C . ARG A 1 85 ? -11.654 -8.374 35.318 1.00 59.81 85 ARG A C 1
ATOM 685 O O . ARG A 1 85 ? -11.180 -8.275 34.190 1.00 59.81 85 ARG A O 1
ATOM 692 N N . LYS A 1 86 ? -11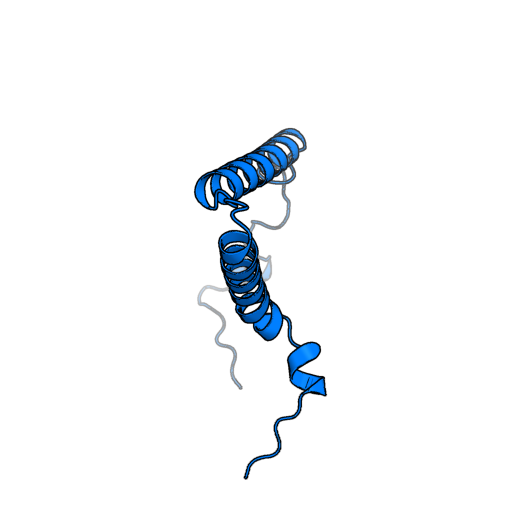.835 -9.544 35.924 1.00 70.25 86 LYS A N 1
ATOM 693 C CA . LYS A 1 86 ? -11.793 -10.807 35.191 1.00 70.25 86 LYS A CA 1
ATOM 694 C C . LYS A 1 86 ? -13.177 -11.005 34.598 1.00 70.25 86 LYS A C 1
ATOM 696 O O . LYS A 1 86 ? -14.152 -10.996 35.343 1.00 70.25 86 LYS A O 1
ATOM 701 N N . ASP A 1 87 ? -13.254 -11.115 33.281 1.00 64.50 87 ASP A N 1
ATOM 702 C CA . ASP A 1 87 ? -14.473 -11.583 32.639 1.00 64.50 87 ASP A CA 1
ATOM 703 C C . ASP A 1 87 ? -14.596 -13.073 32.990 1.00 64.50 87 ASP A C 1
ATOM 705 O O . ASP A 1 87 ? -13.786 -13.893 32.558 1.00 64.50 87 ASP A O 1
ATOM 709 N N . GLU A 1 88 ? -15.519 -13.394 33.893 1.00 61.41 88 GLU A N 1
ATOM 710 C CA . GLU A 1 88 ? -15.924 -14.774 34.152 1.00 61.41 88 GLU A CA 1
ATOM 711 C C . GLU A 1 88 ? -16.887 -15.197 33.028 1.00 61.41 88 GLU A C 1
ATOM 713 O O . GLU A 1 88 ? -17.764 -14.414 32.653 1.00 61.41 88 GLU A O 1
ATOM 718 N N . GLU A 1 89 ? -16.654 -16.385 32.452 1.00 46.47 89 GLU A N 1
ATOM 719 C CA . GLU A 1 89 ? -17.520 -17.032 31.445 1.00 46.47 89 GLU A CA 1
ATOM 720 C C . GLU A 1 89 ? -18.960 -17.234 31.938 1.00 46.47 89 GLU A C 1
ATOM 722 O O . GLU A 1 89 ? -19.143 -17.632 33.113 1.00 46.47 89 GLU A O 1
#

Sequence (89 aa):
MKKINWKVRIWNPQFWIATIPLLIVLLQQVFNWFGVLVPADVINAEALKFINTVFVIFGLLGIVVDPTTEGRGDSEQAMTYEKPRKDEE

Radius of gyration: 22.97 Å; chains: 1; bounding box: 29×53×66 Å

pLDDT: mean 75.92, std 14.98, range [44.03, 92.44]

Foldseek 3Di:
DDDDPPVVLVVDPVNCVVVVVVVVVVVCVVCVVVVNHDPPVVVVVVVVVVVVVVVVVCVVVCNNPVVPPPPPDDDPVRVPDPDDDDPDD